Protein 8FK6 (pdb70)

Foldseek 3Di:
DQPPDDDFFKDFPPPDDTAHAFFWDDDPNDTDGHDFFGKHWDDDPVCVVPAAAWFDDWIFIATDDPRGGHGDPDTTRIHGDD/DDPPVPFDDDEDPDADDDADDPVQWDLDWDWHTPPHPATWIWTAGPVRRIGTHHCVDDNNVVNVVVSPPD

B-factor: mean 38.89, std 18.34, range [14.99, 100.19]

Sequence (152 aa):
ARCACPARHLNNTNGTVLKLLGCHAFCNGTLCTAPDGYPCYNLTAQQVRTLTTYPNTSCAVGVCMKGTCVKNGTMEQCFKTPQPVGINTSTTCCYRFINKKIPKQRLESYRRTTSSHCPREAVIFKTKLDKEICADPTQKWVQDFMKHLDKK

Nearest PDB structures (foldseek):
  8fk6-assembly1_A  TM=1.012E+00  e=9.701E-16  Amblyomma americanum
  8fk8-assembly1_A  TM=1.004E+00  e=1.865E-14  Amblyomma americanum
  8fj0-assembly1_A  TM=9.758E-01  e=1.865E-14  Amblyomma americanum
  8fj2-assembly2_A  TM=9.662E-01  e=4.448E-14  Amblyomma americanum
  7scv-assembly1_A  TM=9.801E-01  e=1.124E-13  Amblyomma americanum

Organism: Amblyomma americanum (NCBI:txid6943)

Radius of gyration: 16.33 Å; Cα contacts (8 Å, |Δi|>4): 342; chains: 2; bounding box: 42×46×35 Å

Secondary structure (DSSP, 8-state):
------EE-BEESSS---BEESSEEEETTEEEEPPTT-EEEE--HHHHHH--SS--SPEEEEEEETTEEEEEEEEE-EE---/---STTS--EE-SS---S---GGGEEEEEEEPPTTSSS--EEEEETTS-EEEE-TTSHHHHHHHHHHH--

GO terms:
  GO:1900137 negative regulation of chemokine activity (P, IDA)
  GO:0019956 chemokine binding (F, IDA)

InterPro domains:
  IPR045797 Evasins Class A [PF19429] (46-119)

Solvent-accessible surface area: 8407 Å² total; per-residue (Å²): 133,63,11,7,18,25,17,78,3,11,2,5,75,73,70,55,48,0,9,6,62,25,2,106,19,159,1,94,66,55,87,2,44,2,29,81,47,11,33,0,0,46,20,69,72,59,31,66,182,85,25,37,72,136,37,70,35,50,0,10,10,1,62,0,93,169,12,81,8,76,109,85,64,68,94,10,69,1,11,86,57,142,142,107,137,16,79,94,27,70,9,56,0,0,1,85,37,34,128,62,124,27,55,50,137,146,8,48,97,84,58,34,112,14,12,112,61,10,39,88,73,3,8,10,0,42,25,117,159,102,32,68,12,0,0,24,30,106,55,69,22,0,85,91,13,55,134,98,43,116,136,233

Structure (mmCIF, N/CA/C/O backbone):
data_8FK6
#
_entry.id   8FK6
#
_cell.length_a   72.301
_cell.length_b   72.301
_cell.length_c   67.275
_cell.angle_alpha   90.000
_cell.angle_beta   90.000
_cell.angle_gamma   90.000
#
_symmetry.space_group_name_H-M   'P 41 21 2'
#
loop_
_entity.id
_entity.type
_entity.pdbx_description
1 polymer 'Evasin P1243'
2 polymer 'C-C motif chemokine 7'
3 water water
#
loop_
_atom_site.group_PDB
_atom_site.id
_atom_site.type_symbol
_atom_site.label_atom_id
_atom_site.label_alt_id
_atom_site.label_comp_id
_atom_site.label_asym_id
_atom_site.label_entity_id
_atom_site.label_seq_id
_atom_site.pdbx_PDB_ins_code
_atom_site.Cartn_x
_atom_site.Cartn_y
_atom_site.Cartn_z
_atom_site.occupancy
_atom_site.B_iso_or_equiv
_atom_site.auth_seq_id
_atom_site.auth_comp_id
_atom_site.auth_asym_id
_atom_site.auth_atom_id
_atom_site.pdbx_PDB_model_num
ATOM 1 N N . ALA A 1 22 ? -47.97657 -9.12101 3.24063 1.000 89.62629 22 ALA A N 1
ATOM 2 C CA . ALA A 1 22 ? -47.09780 -9.01852 2.08000 1.000 88.26708 22 ALA A CA 1
ATOM 3 C C . ALA A 1 22 ? -46.26978 -10.28564 1.89561 1.000 78.23330 22 ALA A C 1
ATOM 4 O O . ALA A 1 22 ? -45.25874 -10.48378 2.57008 1.000 80.20240 22 ALA A O 1
ATOM 6 N N . ARG A 1 23 ? -46.70692 -11.14739 0.97619 1.000 77.32498 23 ARG A N 1
ATOM 7 C CA . ARG A 1 23 ? -45.95345 -12.34713 0.61383 1.000 62.54716 23 ARG A CA 1
ATOM 8 C C . ARG A 1 23 ? -44.72781 -11.89712 -0.17453 1.000 62.88311 23 ARG A C 1
ATOM 9 O O . ARG A 1 23 ? -44.68283 -11.94042 -1.40697 1.000 55.82626 23 ARG A O 1
ATOM 11 N N . CYS A 1 24 ? -43.72014 -11.43713 0.56238 1.000 39.47430 24 CYS A N 1
ATOM 12 C CA . CYS A 1 24 ? -42.50125 -10.87894 -0.00800 1.000 34.36734 24 CYS A CA 1
ATOM 13 C C . CYS A 1 24 ? -41.26861 -11.65126 0.44111 1.000 40.52659 24 CYS A C 1
ATOM 14 O O . CYS A 1 24 ? -40.21089 -11.07261 0.69691 1.000 50.10022 24 CYS A O 1
ATOM 17 N N . ALA A 1 25 ? -41.38319 -12.96995 0.53825 1.000 31.05492 25 ALA A N 1
ATOM 18 C CA . ALA A 1 25 ? -40.28032 -13.82028 0.97076 1.000 31.86322 25 ALA A CA 1
ATOM 19 C C . ALA A 1 25 ? -39.75858 -14.68191 -0.17498 1.000 32.13739 25 ALA A C 1
ATOM 20 O O . ALA A 1 25 ? -39.38568 -15.84121 0.01830 1.000 35.58929 25 ALA A O 1
ATOM 22 N N . CYS A 1 26 ? -39.73669 -14.12416 -1.39088 1.000 24.42106 26 CYS A N 1
ATOM 23 C CA . CYS A 1 26 ? -39.14635 -14.82704 -2.52476 1.000 21.98581 26 CYS A CA 1
ATOM 24 C C . CYS A 1 26 ? -37.64871 -14.55685 -2.57307 1.000 24.07513 26 CYS A C 1
ATOM 25 O O . CYS A 1 26 ? -37.21392 -13.43673 -2.29102 1.000 26.69559 26 CYS A O 1
ATOM 28 N N . PRO A 1 27 ? -36.84915 -15.54512 -2.96575 1.000 19.35554 27 PRO A N 1
ATOM 29 C CA . PRO A 1 27 ? -35.42880 -15.27889 -3.21205 1.000 20.03575 27 PRO A CA 1
ATOM 30 C C . PRO A 1 27 ? -35.26193 -14.33397 -4.39389 1.000 22.75753 27 PRO A C 1
ATOM 31 O O . PRO A 1 27 ? -36.12576 -14.22880 -5.26641 1.000 23.49538 27 PRO A O 1
ATOM 35 N N . ALA A 1 28 ? -34.12300 -13.64636 -4.42589 1.000 20.14665 28 ALA A N 1
ATOM 36 C CA . ALA A 1 28 ? -33.83354 -12.71543 -5.50744 1.000 18.98342 28 ALA A CA 1
ATOM 37 C C . ALA A 1 28 ? -32.35117 -12.75632 -5.82558 1.000 22.72881 28 ALA A C 1
ATOM 38 O O . ALA A 1 28 ? -31.52623 -12.92509 -4.92516 1.000 18.83780 28 ALA A O 1
ATOM 40 N N . ARG A 1 29 ? -32.02508 -12.60973 -7.10968 1.000 21.17770 29 ARG A N 1
ATOM 41 C CA . ARG A 1 29 ? -30.62945 -12.55793 -7.52653 1.000 22.26473 29 ARG A CA 1
ATOM 42 C C . ARG A 1 29 ? -29.98174 -11.27540 -7.02430 1.000 21.53881 29 ARG A C 1
ATOM 43 O O . ARG A 1 29 ? -30.54698 -10.18525 -7.16814 1.000 21.82849 29 ARG A O 1
ATOM 45 N N . HIS A 1 30 ? -28.80240 -11.41741 -6.42082 1.000 19.25882 30 HIS A N 1
ATOM 46 C CA . HIS A 1 30 ? -27.96849 -10.33586 -5.91144 1.000 18.36103 30 HIS A CA 1
ATOM 47 C C . HIS A 1 30 ? -26.72579 -10.21385 -6.78981 1.000 19.59549 30 HIS A C 1
ATOM 48 O O . HIS A 1 30 ? -26.43169 -11.08733 -7.60795 1.000 22.85942 30 HIS A O 1
ATOM 55 N N . LEU A 1 31 ? -25.98178 -9.12643 -6.60480 1.000 17.03488 31 LEU A N 1
ATOM 56 C CA . LEU A 1 31 ? -24.70519 -8.93736 -7.28232 1.000 16.82381 31 LEU A CA 1
ATOM 57 C C . LEU A 1 31 ? -23.55220 -9.31470 -6.36213 1.000 21.50417 31 LEU A C 1
ATOM 58 O O . LEU A 1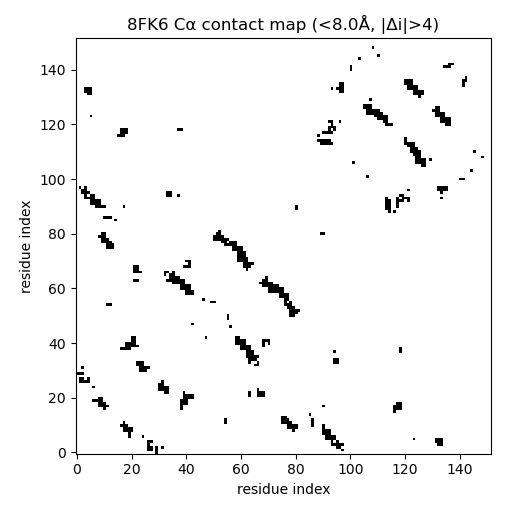 31 ? -23.59769 -9.06069 -5.15562 1.000 22.35584 31 LEU A O 1
ATOM 63 N N . ASN A 1 32 ? -22.50924 -9.89780 -6.94732 1.000 19.84265 32 ASN A N 1
ATOM 64 C CA . ASN A 1 32 ? -21.28429 -10.23182 -6.23885 1.000 20.51869 32 ASN A CA 1
ATOM 65 C C . ASN A 1 32 ? -20.25316 -9.12584 -6.45481 1.000 23.74144 32 ASN A C 1
ATOM 66 O O . ASN A 1 32 ? -20.49110 -8.13429 -7.14971 1.000 21.66115 32 ASN A O 1
ATOM 71 N N . ASN A 1 33 ? -19.08575 -9.30393 -5.84601 1.000 23.03066 33 ASN A N 1
ATOM 72 C CA . ASN A 1 33 ? -17.99661 -8.35631 -6.00432 1.000 23.89541 33 ASN A CA 1
ATOM 73 C C . ASN A 1 33 ? -16.67984 -9.09890 -5.83311 1.000 25.86485 33 ASN A C 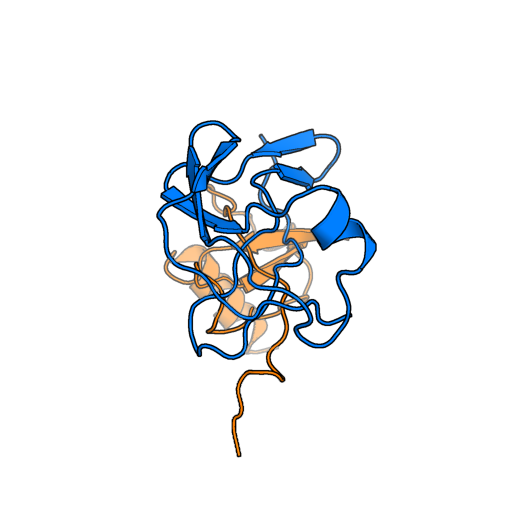1
ATOM 74 O O . ASN A 1 33 ? -16.64198 -10.22594 -5.33362 1.000 28.92846 33 ASN A O 1
ATOM 79 N N . THR A 1 34 ? -15.59507 -8.45975 -6.26693 1.000 26.84839 34 THR A N 1
ATOM 80 C CA . THR A 1 34 ? -14.25745 -8.99650 -6.05667 1.000 28.56901 34 THR A CA 1
ATOM 81 C C . THR A 1 34 ? -13.63851 -8.50796 -4.75559 1.000 30.10492 34 THR A C 1
ATOM 82 O O . THR A 1 34 ? -12.46622 -8.79290 -4.49106 1.000 36.31557 34 THR A O 1
ATOM 86 N N . ASN A 1 35 ? -14.40218 -7.79209 -3.93855 1.000 31.06872 35 ASN A N 1
ATOM 87 C CA . ASN A 1 35 ? -13.90662 -7.20419 -2.70431 1.000 32.76479 35 ASN A CA 1
ATOM 88 C C . ASN A 1 35 ? -14.03775 -8.13083 -1.50365 1.000 34.90322 35 ASN A C 1
ATOM 89 O O . ASN A 1 35 ? -13.57678 -7.77591 -0.41351 1.000 35.84202 35 ASN A O 1
ATOM 94 N N . GLY A 1 36 ? -14.65080 -9.29941 -1.66983 1.000 32.94908 36 GLY A N 1
ATOM 95 C CA . GLY A 1 36 ? -14.80628 -10.21242 -0.55651 1.000 37.40102 36 GLY A CA 1
ATOM 96 C C . GLY A 1 36 ? -15.83834 -9.80283 0.46794 1.000 32.13454 36 GLY A C 1
ATOM 97 O O . GLY A 1 36 ? -15.76717 -10.24832 1.61605 1.000 40.39095 36 GLY A O 1
ATOM 98 N N . THR A 1 37 ? -16.79520 -8.96621 0.09502 1.000 26.49365 37 THR A N 1
ATOM 99 C CA . THR A 1 37 ? -17.84161 -8.53279 1.00709 1.000 25.31571 37 THR A CA 1
ATOM 100 C C . THR A 1 37 ? -19.17227 -9.15560 0.60534 1.000 26.82777 37 THR A C 1
ATOM 101 O O . THR A 1 37 ? -19.28345 -9.85899 -0.40223 1.000 24.61481 37 THR A O 1
ATOM 105 N N . VAL A 1 38 ? -20.19776 -8.850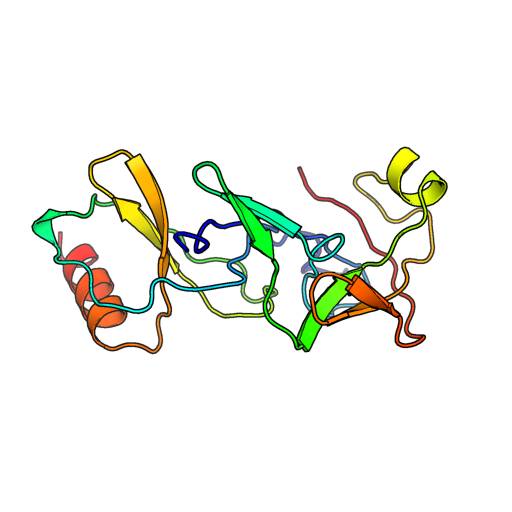82 1.40192 1.000 23.87642 38 VAL A N 1
ATOM 106 C CA . VAL A 1 38 ? -21.50221 -9.47875 1.23458 1.000 22.01696 38 VAL A CA 1
ATOM 107 C C . VAL A 1 38 ? -22.08802 -9.22241 -0.15867 1.000 23.77182 38 VAL A C 1
ATOM 108 O O . VAL A 1 38 ? -21.85361 -8.17744 -0.78056 1.000 23.55315 38 VAL A O 1
ATOM 112 N N . LEU A 1 39 ? -22.82839 -10.21227 -0.66943 1.000 19.25569 39 LEU A N 1
ATOM 113 C CA . LEU A 1 39 ? -23.66743 -9.99365 -1.84122 1.000 18.36755 39 LEU A CA 1
ATOM 114 C C . LEU A 1 39 ? -24.67993 -8.89396 -1.54864 1.000 18.80776 39 LEU A C 1
ATOM 115 O O . LEU A 1 39 ? -25.12371 -8.72152 -0.41171 1.000 21.44294 39 LEU A O 1
ATOM 120 N N . LYS A 1 40 ? -25.04464 -8.13034 -2.57897 1.000 17.41724 40 LYS A N 1
ATOM 121 C CA . LYS A 1 40 ? -25.90873 -6.97674 -2.36748 1.000 18.40828 40 LYS A CA 1
ATOM 122 C C . LYS A 1 40 ? -26.98558 -6.91483 -3.43981 1.000 19.76344 40 LYS A C 1
ATOM 123 O O . LYS A 1 40 ? -26.75275 -7.27821 -4.59360 1.000 17.70946 40 LYS A O 1
ATOM 129 N N . LEU A 1 41 ? -28.16854 -6.45444 -3.05271 1.000 15.87243 41 LEU A N 1
ATOM 130 C CA . LEU A 1 41 ? -29.24470 -6.33303 -4.02238 1.000 14.98794 41 LEU A CA 1
ATOM 131 C C . LEU A 1 41 ? -28.97476 -5.15095 -4.94007 1.000 16.35547 41 LEU A C 1
ATOM 132 O O . LEU A 1 41 ? -28.45570 -4.12133 -4.50729 1.000 17.32770 41 LEU A O 1
ATOM 137 N N . LEU A 1 42 ? -29.31004 -5.30530 -6.21911 1.000 17.10925 42 LEU A N 1
ATOM 138 C CA . LEU A 1 42 ? -29.25326 -4.18065 -7.15031 1.000 15.18898 42 LEU A CA 1
ATOM 139 C C . LEU A 1 42 ? -30.49778 -3.33117 -6.93046 1.000 17.62092 42 LEU A C 1
ATOM 140 O O . LEU A 1 42 ? -31.61010 -3.74298 -7.27839 1.000 17.92210 42 LEU A O 1
ATOM 145 N N . GLY A 1 43 ? -30.32338 -2.15488 -6.33468 1.000 18.49101 43 GLY A N 1
ATOM 146 C CA . GLY A 1 43 ? -31.49083 -1.42958 -5.87799 1.000 18.68852 43 GLY A CA 1
ATOM 147 C C . GLY A 1 43 ? -32.11553 -2.13060 -4.67987 1.000 18.49631 43 GLY A C 1
ATOM 148 O O . GLY A 1 43 ? -31.53834 -3.03229 -4.06576 1.000 16.85139 43 GLY A O 1
ATOM 149 N N . CYS A 1 44 ? -33.33434 -1.70157 -4.35423 1.000 19.39398 44 CYS A N 1
ATOM 150 C CA . CYS A 1 44 ? -33.99925 -2.17814 -3.14732 1.000 16.13828 44 CYS A CA 1
ATOM 151 C C . CYS A 1 44 ? -35.36265 -2.79803 -3.43007 1.000 20.67168 44 CYS A C 1
ATOM 152 O O . CYS A 1 44 ? -36.16689 -2.94474 -2.50311 1.000 20.14430 44 CYS A O 1
ATOM 155 N N . HIS A 1 45 ? -35.63322 -3.19236 -4.67623 1.000 19.19930 45 HIS A N 1
ATOM 156 C CA . HIS A 1 45 ? -36.93361 -3.73848 -5.04438 1.000 22.05008 45 HIS A CA 1
ATOM 157 C C . HIS A 1 45 ? -36.78608 -5.06952 -5.76319 1.000 21.87738 45 HIS A C 1
ATOM 158 O O . HIS A 1 45 ? -35.80983 -5.30844 -6.47897 1.000 20.19614 45 HIS A O 1
ATOM 165 N N . ALA A 1 46 ? -37.78879 -5.92462 -5.58144 1.000 19.28718 46 ALA A N 1
ATOM 166 C CA . ALA A 1 46 ? -37.81690 -7.22693 -6.22738 1.000 22.61730 46 ALA A CA 1
ATOM 167 C C . ALA A 1 46 ? -39.26468 -7.65914 -6.38714 1.000 24.75784 46 ALA A C 1
ATOM 168 O O . ALA A 1 46 ? -40.11229 -7.36297 -5.54190 1.000 28.05202 46 ALA A O 1
ATOM 170 N N . PHE A 1 47 ? -39.54048 -8.35582 -7.48489 1.000 24.65693 47 PHE A N 1
ATOM 171 C CA . PHE A 1 47 ? -40.88396 -8.83827 -7.76795 1.000 24.00200 47 PHE A CA 1
ATOM 172 C C . PHE A 1 47 ? -41.08099 -10.20688 -7.12911 1.000 28.32789 47 PHE A C 1
ATOM 173 O O . PHE A 1 47 ? -40.23838 -11.09741 -7.28236 1.000 30.33350 47 PHE A O 1
ATOM 181 N N . CYS A 1 48 ? -42.18761 -10.36624 -6.40430 1.000 25.31482 48 CYS A N 1
ATOM 182 C CA . CYS A 1 48 ? -42.46684 -11.60981 -5.69321 1.000 27.59337 48 CYS A CA 1
ATOM 183 C C . CYS A 1 48 ? -43.97079 -11.82325 -5.64844 1.000 26.79267 48 CYS A C 1
ATOM 184 O O . CYS A 1 48 ? -44.68681 -11.03463 -5.02441 1.000 29.17737 48 CYS A O 1
ATOM 187 N N . ASN A 1 49 ? -44.44082 -12.87858 -6.31363 1.000 25.55723 49 ASN A N 1
ATOM 188 C CA . ASN A 1 49 ? -45.81961 -13.35160 -6.18799 1.000 32.72980 49 ASN A CA 1
ATOM 189 C C . ASN A 1 49 ? -46.83239 -12.23390 -6.43480 1.000 34.40357 49 ASN A C 1
ATOM 190 O O . ASN A 1 49 ? -47.79485 -12.05574 -5.68579 1.000 33.20807 49 ASN A O 1
ATOM 195 N N . GLY A 1 50 ? -46.60561 -11.47003 -7.49999 1.000 32.18976 50 GLY A N 1
ATOM 196 C CA . GLY A 1 50 ? -47.53865 -10.42924 -7.88283 1.000 36.34657 50 GLY A CA 1
ATOM 197 C C . GLY A 1 50 ? -47.35469 -9.10028 -7.18644 1.000 35.88082 50 GLY A C 1
ATOM 198 O O . GLY A 1 50 ? -48.18141 -8.19864 -7.37562 1.000 40.13723 50 GLY A O 1
ATOM 199 N N . THR A 1 51 ? -46.30116 -8.94357 -6.39599 1.000 29.20208 51 THR A N 1
ATOM 200 C CA . THR A 1 51 ? -46.09738 -7.75069 -5.59143 1.000 32.63382 51 THR A CA 1
ATOM 201 C C . THR A 1 51 ? -44.72916 -7.15759 -5.87867 1.000 30.96699 51 THR A C 1
ATOM 202 O O . THR A 1 51 ? -43.74340 -7.88659 -6.01987 1.000 26.80310 51 THR A O 1
ATOM 206 N N . LEU A 1 52 ? -44.67287 -5.83200 -5.96630 1.000 30.79209 52 LEU A N 1
ATOM 207 C CA . LEU A 1 52 ? -43.39596 -5.12606 -6.01295 1.000 27.06315 52 LEU A CA 1
ATOM 208 C C . LEU A 1 52 ? -42.89613 -4.99216 -4.58004 1.000 31.82914 52 LEU A C 1
ATOM 209 O O . LEU A 1 52 ? -43.37323 -4.14811 -3.81829 1.000 42.53473 52 LEU A O 1
ATOM 211 N N . CYS A 1 53 ? -41.94773 -5.84211 -4.19836 1.000 22.25833 53 CYS A N 1
ATOM 212 C CA . CYS A 1 53 ? -41.49970 -5.91277 -2.81739 1.000 26.16239 53 CYS A CA 1
ATOM 213 C C . CYS A 1 53 ? -40.32065 -4.98107 -2.58362 1.000 23.83240 53 CYS A C 1
ATOM 214 O O . CYS A 1 53 ? -39.57392 -4.64579 -3.50625 1.000 22.29098 53 CYS A O 1
ATOM 217 N N . THR A 1 54 ? -40.16217 -4.56221 -1.33243 1.000 22.99698 54 THR A N 1
ATOM 218 C CA . THR A 1 54 ? -39.06642 -3.69662 -0.92663 1.000 21.19295 54 THR A CA 1
ATOM 219 C C . THR A 1 54 ? -38.20949 -4.43196 0.09433 1.000 22.81417 54 THR A C 1
ATOM 220 O O . THR A 1 54 ? -38.73935 -5.05969 1.01836 1.000 24.55667 54 THR A O 1
ATOM 224 N N . ALA A 1 55 ? -36.89266 -4.38074 -0.09251 1.000 19.23276 55 ALA A N 1
ATOM 225 C CA . ALA A 1 55 ? -35.98694 -4.96673 0.87964 1.000 21.61999 55 ALA A CA 1
ATOM 226 C C . ALA A 1 55 ? -36.09965 -4.21301 2.20443 1.000 17.42719 55 ALA A C 1
ATOM 227 O O . ALA A 1 55 ? -36.45403 -3.03084 2.22289 1.000 21.90011 55 ALA A O 1
ATOM 229 N N . PRO A 1 56 ? -35.82387 -4.87921 3.32690 1.000 19.14115 56 PRO A N 1
ATOM 230 C CA . PRO A 1 56 ? -35.94722 -4.21135 4.63040 1.000 22.65232 56 PRO A CA 1
ATOM 231 C C . PRO A 1 56 ? -34.96260 -3.06080 4.77027 1.000 22.08207 56 PRO A C 1
ATOM 232 O O . PRO A 1 56 ? -33.86610 -3.08166 4.20882 1.000 22.40363 56 PRO A O 1
ATOM 236 N N . ASP A 1 57 ? -35.36421 -2.04796 5.54181 1.000 21.04369 57 ASP A N 1
ATOM 237 C CA . ASP A 1 57 ? -34.45601 -0.95222 5.85615 1.000 21.23463 57 ASP A CA 1
ATOM 238 C C . ASP A 1 57 ? -33.17414 -1.49310 6.47927 1.000 20.42433 57 ASP A C 1
ATOM 239 O O . ASP A 1 57 ? -33.21021 -2.33844 7.37874 1.000 21.99691 57 ASP A O 1
ATOM 244 N N . GLY A 1 58 ? -32.03828 -1.00275 5.98994 1.000 21.03374 58 GLY A N 1
ATOM 245 C CA . GLY A 1 58 ? -30.74056 -1.45620 6.43952 1.000 23.37130 58 GLY A CA 1
ATOM 246 C C . GLY A 1 58 ? -30.07548 -2.44320 5.50564 1.000 19.15791 58 GLY A C 1
ATOM 247 O O . GLY A 1 58 ? -28.87540 -2.70029 5.65211 1.000 21.91991 58 GLY A O 1
ATOM 248 N N . TYR A 1 59 ? -30.81712 -2.97958 4.54430 1.000 18.59721 59 TYR A N 1
ATOM 249 C CA . TYR A 1 59 ? -30.32230 -4.07951 3.72455 1.000 21.08818 59 TYR A CA 1
ATOM 250 C C . TYR A 1 59 ? -29.22957 -3.59971 2.76937 1.000 19.45286 59 TYR A C 1
ATOM 251 O O . TYR A 1 59 ? -29.33496 -2.50797 2.20286 1.000 19.21276 59 TYR A O 1
ATOM 260 N N . PRO A 1 60 ? -28.17601 -4.39448 2.56451 1.000 18.68119 60 PRO A N 1
ATOM 261 C CA . PRO A 1 60 ? -27.08505 -3.97002 1.67261 1.000 19.61965 60 PRO A CA 1
ATOM 262 C C . PRO A 1 60 ? -27.51421 -3.95787 0.21150 1.000 19.43064 60 PRO A C 1
ATOM 263 O O . PRO A 1 60 ? -28.15551 -4.89490 -0.27469 1.000 17.92922 60 PRO A O 1
ATOM 267 N N . CYS A 1 61 ? -27.13365 -2.89450 -0.49995 1.000 20.06020 61 CYS A N 1
ATOM 268 C CA . CYS A 1 61 ? -27.52481 -2.75568 -1.89624 1.000 17.08621 61 CYS A CA 1
ATOM 269 C C . CYS A 1 61 ? -26.41550 -2.07894 -2.69342 1.000 16.79796 61 CYS A C 1
ATOM 270 O O . CYS A 1 61 ? -25.46004 -1.52610 -2.13983 1.000 19.24403 61 CYS A O 1
ATOM 273 N N . TYR A 1 62 ? -26.56148 -2.14154 -4.01444 1.000 20.13726 62 TYR A N 1
ATOM 274 C CA . TYR A 1 62 ? -25.79741 -1.32266 -4.94468 1.000 19.10186 62 TYR A CA 1
ATOM 275 C C . TYR A 1 62 ? -26.72272 -0.30883 -5.59847 1.000 19.83529 62 TYR A C 1
ATOM 276 O O . TYR A 1 62 ? -27.84500 -0.64357 -5.98936 1.000 19.43811 62 TYR A O 1
ATOM 285 N N . ASN A 1 63 ? -26.24473 0.92169 -5.72408 1.000 18.30101 63 ASN A N 1
ATOM 286 C CA . ASN A 1 63 ? -26.95578 1.97416 -6.44539 1.000 22.79138 63 ASN A CA 1
ATOM 287 C C . ASN A 1 63 ? -26.13839 2.27284 -7.69867 1.000 23.09963 63 ASN A C 1
ATOM 288 O O . ASN A 1 63 ? -25.14106 2.99250 -7.63663 1.000 22.33174 63 ASN A O 1
ATOM 293 N N . LEU A 1 64 ? -26.55570 1.71152 -8.83047 1.000 19.95910 64 LEU A N 1
ATOM 294 C CA . LEU A 1 64 ? -25.86208 1.89575 -10.09792 1.000 17.21366 64 LEU A CA 1
ATOM 295 C C . LEU A 1 64 ? -26.57833 2.93394 -10.94755 1.000 21.02645 64 LEU A C 1
ATOM 296 O O . LEU A 1 64 ? -27.80603 3.04276 -10.92125 1.000 22.89468 64 LEU A O 1
ATOM 301 N N . THR A 1 65 ? -25.80233 3.69148 -11.71597 1.000 21.77054 65 THR A N 1
ATOM 302 C CA . THR A 1 65 ? -26.42474 4.59862 -12.66561 1.000 24.22938 65 THR A CA 1
ATOM 303 C C . THR A 1 65 ? -27.04115 3.80729 -13.81373 1.000 21.95242 65 THR A C 1
ATOM 304 O O . THR A 1 65 ? -26.71393 2.63981 -14.04649 1.000 24.46029 65 THR A O 1
ATOM 308 N N . ALA A 1 66 ? -27.94597 4.46420 -14.54133 1.000 27.93494 66 ALA A N 1
ATOM 309 C CA . ALA A 1 66 ? -28.51380 3.85172 -15.73857 1.000 27.08836 66 ALA A CA 1
ATOM 310 C C . ALA A 1 66 ? -27.42278 3.35709 -16.68187 1.000 30.42685 66 ALA A C 1
ATOM 311 O O . ALA A 1 66 ? -27.50982 2.24508 -17.21521 1.000 29.66761 66 ALA A O 1
ATOM 313 N N . GLN A 1 67 ? -26.37449 4.16313 -16.88312 1.000 29.77690 67 GLN A N 1
ATOM 314 C CA . GLN A 1 67 ? -25.27908 3.75377 -17.75829 1.000 30.60979 67 GLN A CA 1
ATOM 315 C C . GLN A 1 67 ? -24.55274 2.52677 -17.21520 1.000 28.15151 67 GLN A C 1
ATOM 316 O O . GLN A 1 67 ? -24.18842 1.62584 -17.97988 1.000 31.12102 67 GLN A O 1
ATOM 318 N N . GLN A 1 68 ? -24.31869 2.47597 -15.90131 1.000 25.88937 68 GLN A N 1
ATOM 319 C CA . GLN A 1 68 ? -23.62736 1.32494 -15.33092 1.000 24.83320 68 GLN A CA 1
ATOM 320 C C . GLN A 1 68 ? -24.44851 0.05391 -15.49497 1.000 23.91676 68 GLN A C 1
ATOM 321 O O . GLN A 1 68 ? -23.89612 -1.01960 -15.76202 1.000 27.70559 68 GLN A O 1
ATOM 327 N N . VAL A 1 69 ? -25.76831 0.14912 -15.32732 1.000 24.38962 69 VAL A N 1
ATOM 328 C CA . VAL A 1 69 ? -26.60314 -1.03956 -15.48347 1.000 27.84886 69 VAL A CA 1
ATOM 329 C C . VAL A 1 69 ? -26.57130 -1.52670 -16.92753 1.000 25.74166 69 VAL A C 1
ATOM 330 O O . VAL A 1 69 ? -26.57040 -2.73626 -17.18819 1.000 28.57520 69 VAL A O 1
ATOM 334 N N . ARG A 1 70 ? -26.52619 -0.59821 -17.88800 1.000 26.28228 70 ARG A N 1
ATOM 335 C CA . ARG A 1 70 ? -26.57371 -0.98704 -19.29461 1.000 28.53221 70 ARG A CA 1
ATOM 336 C C . ARG A 1 70 ? -25.41204 -1.89714 -19.67190 1.000 34.34824 70 ARG A C 1
ATOM 337 O O . ARG A 1 70 ? -25.57067 -2.78296 -20.51947 1.000 37.60095 70 ARG A O 1
ATOM 345 N N . THR A 1 71 ? -24.24580 -1.70606 -19.05574 1.000 32.01533 71 THR A N 1
ATOM 346 C CA . THR A 1 71 ? -23.06110 -2.48564 -19.38717 1.000 34.95374 71 THR A CA 1
ATOM 347 C C . THR A 1 71 ? -22.67784 -3.49418 -18.31106 1.000 31.71800 71 THR A C 1
ATOM 348 O O . THR A 1 71 ? -21.63766 -4.14932 -18.44386 1.000 32.73768 71 THR A O 1
ATOM 352 N N . LEU A 1 72 ? -23.48253 -3.63587 -17.25863 1.000 30.78613 72 LEU A N 1
ATOM 353 C CA . LEU A 1 72 ? -23.23081 -4.63543 -16.22514 1.000 25.40703 72 LEU A CA 1
ATOM 354 C C . LEU A 1 72 ? -23.13655 -6.03166 -16.83517 1.000 35.50178 72 LEU A C 1
ATOM 355 O O . LEU A 1 72 ? -23.99457 -6.43536 -17.62670 1.000 30.98762 72 LEU A O 1
ATOM 360 N N . THR A 1 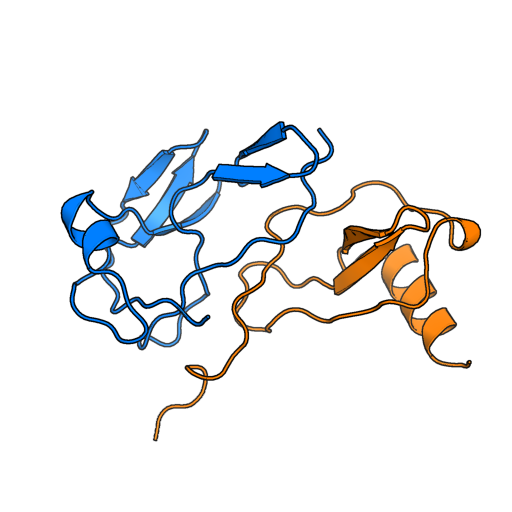73 ? -22.08919 -6.76715 -16.47735 1.000 29.48160 73 THR A N 1
ATOM 361 C CA . THR A 1 73 ? -21.86743 -8.08508 -17.06734 1.000 29.77936 73 THR A CA 1
ATOM 362 C C . THR A 1 73 ? -21.24377 -8.99711 -16.01165 1.000 30.42862 73 THR A C 1
ATOM 363 O O . THR A 1 73 ? -21.32421 -8.72144 -14.81022 1.000 28.19720 73 THR A O 1
ATOM 367 N N . THR A 1 74 ? -20.62564 -10.09246 -16.45979 1.000 32.93025 74 THR A N 1
ATOM 368 C CA . THR A 1 74 ? -20.17220 -11.15611 -15.56786 1.000 34.56059 74 THR A CA 1
ATOM 369 C C . THR A 1 74 ? -18.81055 -10.88975 -14.93687 1.000 40.85273 74 THR A C 1
ATOM 370 O O . THR A 1 74 ? -18.31397 -11.74510 -14.19470 1.000 36.96685 74 THR A O 1
ATOM 374 N N . TYR A 1 75 ? -18.19891 -9.74466 -15.21267 1.000 31.49118 75 TYR A N 1
ATOM 375 C CA . TYR A 1 75 ? -16.95539 -9.31475 -14.59354 1.000 33.40983 75 TYR A CA 1
ATOM 376 C C . TYR A 1 75 ? -17.07554 -7.82445 -14.32318 1.000 33.10460 75 TYR A C 1
ATOM 377 O O . TYR A 1 75 ? -17.83806 -7.13310 -15.00907 1.000 31.74609 75 TYR A O 1
ATOM 386 N N . PRO A 1 76 ? -16.35620 -7.30205 -13.32993 1.000 30.31738 76 PRO A N 1
ATOM 387 C CA . PRO A 1 76 ? -16.49217 -5.87315 -13.01210 1.000 31.40393 76 PRO A CA 1
ATOM 388 C C . PRO A 1 76 ? -15.90834 -5.00936 -14.11971 1.000 31.82385 76 PRO A C 1
ATOM 389 O O . PRO A 1 76 ? -14.80142 -5.25726 -14.60073 1.000 37.57196 76 PRO A O 1
ATOM 393 N N . ASN A 1 77 ? -16.67377 -3.99453 -14.53424 1.000 29.90339 77 ASN A N 1
ATOM 394 C CA . ASN A 1 77 ? -16.19833 -3.03725 -15.52731 1.000 32.40599 77 ASN A CA 1
ATOM 395 C C . ASN A 1 77 ? -16.51751 -1.60273 -15.12263 1.000 34.92974 77 ASN A C 1
ATOM 396 O O . ASN A 1 77 ? -16.44740 -0.69405 -15.95917 1.000 39.39707 77 ASN A O 1
ATOM 401 N N . THR A 1 78 ? -16.85793 -1.38657 -13.85588 1.000 30.44492 78 THR A N 1
ATOM 402 C CA . THR A 1 78 ? -17.17800 -0.06356 -13.34283 1.000 32.27401 78 THR A CA 1
ATOM 403 C C . THR A 1 78 ? -17.10061 -0.11923 -11.82422 1.000 33.94223 78 THR A C 1
ATOM 404 O O . THR A 1 78 ? -17.14593 -1.19566 -11.22230 1.000 36.35276 78 THR A O 1
ATOM 408 N N . SER A 1 79 ? -16.96157 1.05136 -11.21060 1.000 29.90271 79 SER A N 1
ATOM 409 C CA . SER A 1 79 ? -16.93162 1.15380 -9.75774 1.000 27.89065 79 SER A CA 1
ATOM 410 C C . SER A 1 79 ? -18.35765 1.31929 -9.24425 1.000 26.95674 79 SER A C 1
ATOM 411 O O . SER A 1 79 ? -19.02342 2.31128 -9.56314 1.000 27.52873 79 SER A O 1
ATOM 414 N N . CYS A 1 80 ? -18.81196 0.35607 -8.43952 1.000 24.30402 80 CYS A N 1
ATOM 415 C CA . CYS A 1 80 ? -20.20422 0.24996 -8.01459 1.000 22.40559 80 CYS A CA 1
ATOM 416 C C . CYS A 1 80 ? -20.39515 0.87674 -6.64000 1.000 22.41064 80 CYS A C 1
ATOM 417 O O . CYS A 1 80 ? -19.72638 0.48478 -5.67847 1.000 24.52281 80 CYS A O 1
ATOM 420 N N . ALA A 1 81 ? -21.34036 1.81217 -6.54080 1.000 24.82183 81 ALA A N 1
ATOM 421 C CA . ALA A 1 81 ? -21.61329 2.49522 -5.27862 1.000 22.28166 81 ALA A CA 1
ATOM 422 C C . ALA A 1 81 ? -22.40551 1.58434 -4.34481 1.000 20.99290 81 ALA A C 1
ATOM 423 O O . ALA A 1 81 ? -23.53043 1.18386 -4.66151 1.000 21.46930 81 ALA A O 1
ATOM 425 N N . VAL A 1 82 ? -21.81939 1.26836 -3.18925 1.000 22.97280 82 VAL A N 1
ATOM 426 C CA . VAL A 1 82 ? -22.53070 0.53610 -2.14987 1.000 21.18663 82 VAL A CA 1
A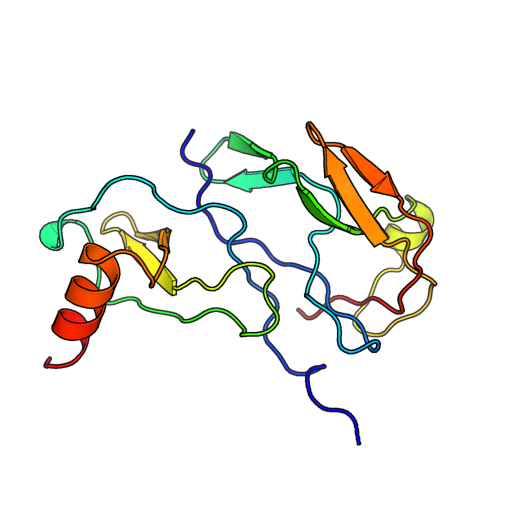TOM 427 C C . VAL A 1 82 ? -23.53902 1.46215 -1.47970 1.000 23.36031 82 VAL A C 1
ATOM 428 O O . VAL A 1 82 ? -23.31390 2.67172 -1.34656 1.000 23.76564 82 VAL A O 1
ATOM 432 N N . GLY A 1 83 ? -24.66044 0.89198 -1.04699 1.000 21.50470 83 GLY A N 1
ATOM 433 C CA . GLY A 1 83 ? -25.66227 1.65531 -0.33904 1.000 24.04813 83 GLY A CA 1
ATOM 434 C C . GLY A 1 83 ? -26.33938 0.82500 0.72926 1.000 24.87360 83 GLY A C 1
ATOM 435 O O . GLY A 1 83 ? -26.01509 -0.34460 0.94651 1.000 20.52065 83 GLY A O 1
ATOM 436 N N . VAL A 1 84 ? -27.29376 1.46100 1.40163 1.000 20.84616 84 VAL A N 1
ATOM 437 C CA . VAL A 1 84 ? -28.12187 0.83901 2.42652 1.000 21.23670 84 VAL A CA 1
ATOM 438 C C . VAL A 1 84 ? -29.57178 1.13903 2.07835 1.000 25.14182 84 VAL A C 1
ATOM 439 O O . VAL A 1 84 ? -29.92954 2.30565 1.88382 1.000 25.26686 84 VAL A O 1
ATOM 443 N N . CYS A 1 85 ? -30.40254 0.09878 1.99082 1.000 21.11737 85 CYS A N 1
ATOM 444 C CA . CYS A 1 85 ? -31.80170 0.30817 1.62440 1.000 19.60201 85 CYS A CA 1
ATOM 445 C C . CYS A 1 85 ? -32.52991 1.09215 2.70615 1.000 21.07158 85 CYS A C 1
ATOM 446 O O . CYS A 1 85 ? -32.45168 0.75311 3.88689 1.000 22.21601 85 CYS A O 1
ATOM 449 N N . MET A 1 86 ? -33.25154 2.13665 2.30387 1.000 21.38434 86 MET A N 1
ATOM 450 C CA . MET A 1 86 ? -34.12773 2.84583 3.22859 1.000 23.04564 86 MET A CA 1
ATOM 451 C C . MET A 1 86 ? -35.38943 3.25823 2.49029 1.000 23.09916 86 MET A C 1
ATOM 452 O O . MET A 1 86 ? -35.31939 4.06375 1.55988 1.000 23.75828 86 MET A O 1
ATOM 457 N N . LYS A 1 87 ? -36.52944 2.71860 2.92219 1.000 26.84004 87 LYS A N 1
ATOM 458 C CA . LYS A 1 87 ? -37.83609 2.94426 2.29623 1.000 29.13672 87 LYS A CA 1
ATOM 459 C C . LYS A 1 87 ? -37.74720 2.87721 0.77269 1.000 27.83196 87 LYS A C 1
ATOM 460 O O . LYS A 1 87 ? -38.29253 3.70923 0.04239 1.000 27.32808 87 LYS A O 1
ATOM 466 N N . GLY A 1 88 ? -37.04314 1.85289 0.29388 1.000 25.78583 88 GLY A N 1
ATOM 467 C CA . GLY A 1 88 ? -36.97982 1.55915 -1.12218 1.000 22.89870 88 GLY A CA 1
ATOM 468 C C . GLY A 1 88 ? -35.86235 2.22957 -1.88982 1.000 28.92525 88 GLY A C 1
ATOM 469 O O . GLY A 1 88 ? -35.65745 1.89434 -3.06316 1.000 25.60182 88 GLY A O 1
ATOM 470 N N . THR A 1 89 ? -35.13702 3.16107 -1.27983 1.000 20.93476 89 THR A N 1
ATOM 471 C CA . THR A 1 89 ? -34.03157 3.85330 -1.93117 1.000 21.18081 89 THR A CA 1
ATOM 472 C C . THR A 1 89 ? -32.70945 3.26759 -1.45524 1.000 25.55199 89 THR A C 1
ATOM 473 O O . THR A 1 89 ? -32.52267 3.04755 -0.25349 1.000 22.85846 89 THR A O 1
ATOM 477 N N . CYS A 1 90 ? -31.79508 3.01643 -2.39338 1.000 21.54861 90 CYS A N 1
ATOM 478 C CA . CYS A 1 90 ? -30.45616 2.54413 -2.04172 1.000 21.87953 90 CYS A CA 1
ATOM 479 C C . CYS A 1 90 ? -29.60953 3.77152 -1.73448 1.000 22.74497 90 CYS A C 1
ATOM 480 O O . CYS A 1 90 ? -29.10636 4.44108 -2.64074 1.000 24.28291 90 CYS A O 1
ATOM 483 N N . VAL A 1 91 ? -29.46540 4.07884 -0.44883 1.000 21.15350 91 VAL A N 1
ATOM 484 C CA . VAL A 1 91 ? -28.78647 5.29636 -0.01392 1.000 22.36783 91 VAL A CA 1
ATOM 485 C C . VAL A 1 91 ? -27.28147 5.04377 -0.03614 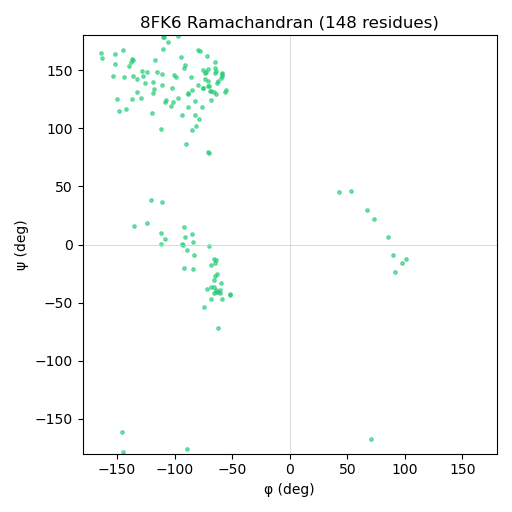1.000 23.38299 91 VAL A C 1
ATOM 486 O O . VAL A 1 91 ? -26.76232 4.27834 0.77669 1.000 25.42363 91 VAL A O 1
ATOM 490 N N . LYS A 1 92 ? -26.57540 5.70302 -0.95532 1.000 26.17697 92 LYS A N 1
ATOM 491 C CA . LYS A 1 92 ? -25.13944 5.48376 -1.08921 1.000 26.77268 92 LYS A CA 1
ATOM 492 C C . LYS A 1 92 ? -24.40357 5.88941 0.18195 1.000 31.71132 92 LYS A C 1
ATOM 493 O O . LYS A 1 92 ? -24.72594 6.90186 0.81398 1.000 32.95821 92 LYS A O 1
ATOM 499 N N . ASN A 1 93 ? -23.39796 5.09547 0.55459 1.000 29.40160 93 ASN A N 1
ATOM 500 C CA . ASN A 1 93 ? -22.61305 5.36857 1.75165 1.000 31.00304 93 ASN A CA 1
ATOM 501 C C . ASN A 1 93 ? -21.17208 5.76705 1.45885 1.000 33.41498 93 ASN A C 1
ATOM 502 O O . ASN A 1 93 ? -20.40984 6.00799 2.40090 1.000 40.87813 93 ASN A O 1
ATOM 507 N N . GLY A 1 94 ? -20.77280 5.83629 0.18838 1.000 30.78184 94 GLY A N 1
ATOM 508 C CA . GLY A 1 94 ? -19.43864 6.26132 -0.17864 1.000 32.39883 94 GLY A CA 1
ATOM 509 C C . GLY A 1 94 ? -18.45960 5.14156 -0.45945 1.000 34.23145 94 GLY A C 1
ATOM 510 O O . GLY A 1 94 ? -17.39934 5.40179 -1.03949 1.000 38.81189 94 GLY A O 1
ATOM 511 N N . THR A 1 95 ? -18.77172 3.91330 -0.05882 1.000 30.17345 95 THR A N 1
ATOM 512 C CA . THR A 1 95 ? -17.91524 2.77795 -0.36483 1.000 33.63870 95 THR A CA 1
ATOM 513 C C . THR A 1 95 ? -18.15465 2.32789 -1.80160 1.000 29.55244 95 THR A C 1
ATOM 514 O O . THR A 1 95 ? -19.29624 2.28022 -2.26588 1.000 28.10363 95 THR A O 1
ATOM 518 N N . MET A 1 96 ? -17.06885 2.02378 -2.51280 1.000 31.41510 96 MET A N 1
ATOM 519 C CA . MET A 1 96 ? -17.13346 1.59980 -3.90512 1.000 32.28665 96 MET A CA 1
ATOM 520 C C . MET A 1 96 ? -16.56236 0.19533 -4.04052 1.000 28.12154 96 MET A C 1
ATOM 521 O O . MET A 1 96 ? -15.55291 -0.13615 -3.41293 1.000 30.87696 96 MET A O 1
ATOM 526 N N . GLU A 1 97 ? -17.20551 -0.62981 -4.86687 1.000 26.36616 97 GLU A N 1
ATOM 527 C CA . GLU A 1 97 ? -16.81005 -2.02290 -5.01205 1.000 26.51191 97 GLU A CA 1
ATOM 528 C C . GLU A 1 97 ? -16.84061 -2.41529 -6.48132 1.000 26.59517 97 GLU A C 1
ATOM 529 O O . GLU A 1 97 ? -17.51905 -1.79426 -7.30251 1.000 28.78371 97 GLU A O 1
ATOM 535 N N . GLN A 1 98 ? -16.07973 -3.45739 -6.80420 1.000 29.26243 98 GLN A N 1
ATOM 536 C CA . GLN A 1 98 ? -16.02793 -3.99971 -8.15967 1.000 27.38421 98 GLN A CA 1
ATOM 537 C C . GLN A 1 98 ? -17.10283 -5.07063 -8.27041 1.000 25.86419 98 GLN A C 1
ATOM 538 O O . GLN A 1 98 ? -16.84963 -6.25441 -8.05755 1.000 26.57774 98 GLN A O 1
ATOM 544 N N . CYS A 1 99 ? -18.31748 -4.65380 -8.60675 1.000 24.12221 99 CYS A N 1
ATOM 545 C CA . CYS A 1 99 ? -19.44026 -5.57831 -8.61132 1.000 22.93648 99 CYS A CA 1
ATOM 546 C C . CYS A 1 99 ? -19.65898 -6.17231 -10.00222 1.000 26.76597 99 CYS A C 1
ATOM 547 O O . CYS A 1 99 ? -19.17159 -5.66252 -11.01656 1.000 24.55303 99 CYS A O 1
ATOM 550 N N . PHE A 1 100 ? -20.38549 -7.28569 -10.03085 1.000 23.17238 100 PHE A N 1
ATOM 551 C CA . PHE A 1 100 ? -20.65096 -8.00601 -11.26805 1.000 24.04077 100 PHE A CA 1
ATOM 552 C C . PHE A 1 100 ? -21.80923 -8.95868 -11.01540 1.000 23.59621 100 PHE A C 1
ATOM 553 O O . PHE A 1 100 ? -22.17014 -9.23064 -9.86667 1.000 23.40567 100 PHE A O 1
ATOM 561 N N . LYS A 1 101 ? -22.39639 -9.46002 -12.09826 1.000 24.34329 101 LYS A N 1
ATOM 562 C CA . LYS A 1 101 ? -23.51325 -10.38251 -11.97949 1.000 25.73115 101 LYS A CA 1
ATOM 563 C C . LYS A 1 101 ? -23.10081 -11.77425 -12.44096 1.000 28.54232 101 LYS A C 1
ATOM 564 O O . LYS A 1 101 ? -22.26704 -11.93359 -13.33572 1.000 33.87644 101 LYS A O 1
ATOM 570 N N . THR A 1 102 ? -23.67611 -12.78237 -11.79982 1.000 30.58483 102 THR A N 1
ATOM 571 C CA . THR A 1 102 ? -23.39277 -14.17827 -12.13331 1.000 29.79689 102 THR A CA 1
ATOM 572 C C . THR A 1 102 ? -24.68182 -14.84943 -12.57448 1.000 45.74811 102 THR A C 1
ATOM 573 O O . THR A 1 102 ? -25.59677 -15.02894 -11.74753 1.000 50.17540 102 THR A O 1
ATOM 577 N N . PRO A 1 103 ? -24.80401 -15.24325 -13.85046 1.000 65.52429 103 PRO A N 1
ATOM 578 C CA . PRO A 1 103 ? -26.01653 -15.81080 -14.45159 1.000 75.08331 103 PRO A CA 1
ATOM 579 C C . PRO A 1 103 ? -26.47681 -17.09623 -13.77318 1.000 7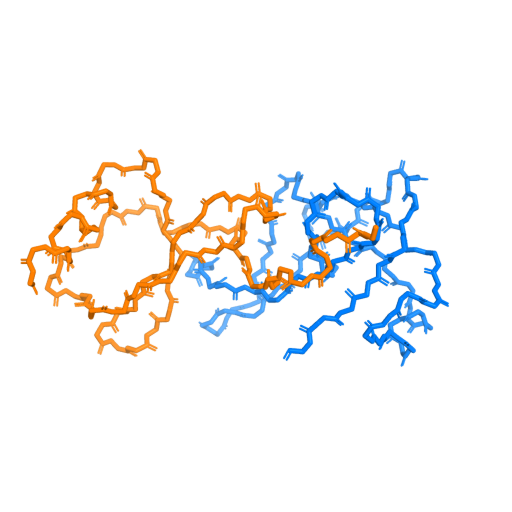0.96976 103 PRO A C 1
ATOM 580 O O . PRO A 1 103 ? -26.59211 -18.11216 -14.45760 1.000 76.82730 103 PRO A O 1
ATOM 584 N N . GLN B 2 1 ? -5.03612 -17.25025 -5.72400 1.000 86.98685 1 GLN B N 1
ATOM 585 C CA . GLN B 2 1 ? -6.22594 -17.11420 -6.55583 1.000 83.20985 1 GLN B CA 1
ATOM 586 C C . GLN B 2 1 ? -7.46908 -16.89637 -5.69875 1.000 85.40063 1 GLN B C 1
ATOM 587 O O . GLN B 2 1 ? -7.72148 -17.64956 -4.75827 1.0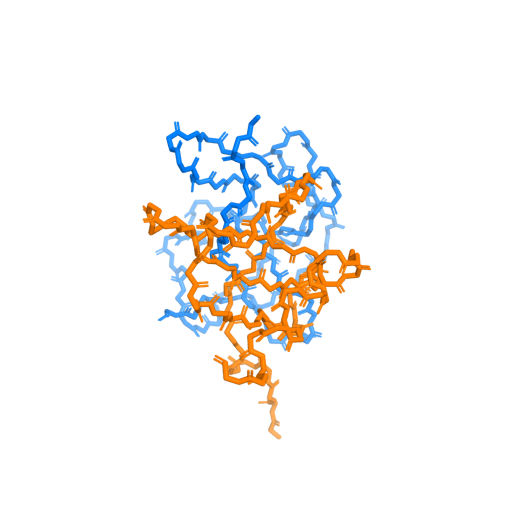00 76.14677 1 GLN B O 1
ATOM 589 N N . PRO B 2 2 ? -8.24724 -15.86637 -6.02330 1.000 89.88695 2 PRO B N 1
ATOM 590 C CA . PRO B 2 2 ? -9.43834 -15.56277 -5.22327 1.000 73.07509 2 PRO B CA 1
ATOM 591 C C . PRO B 2 2 ? -10.57510 -16.53345 -5.50099 1.000 85.68558 2 PRO B C 1
ATOM 592 O O . PRO B 2 2 ? -10.88095 -16.85766 -6.65117 1.000 81.62289 2 PRO B O 1
ATOM 596 N N . VAL B 2 3 ? -11.19945 -17.00470 -4.42375 1.000 69.01997 3 VAL B N 1
ATOM 597 C CA . VAL B 2 3 ? -12.42658 -17.78443 -4.52507 1.000 60.61852 3 VAL B CA 1
ATOM 598 C C . VAL B 2 3 ? -13.55674 -16.92365 -3.97837 1.000 56.63570 3 VAL B C 1
ATOM 599 O O . VAL B 2 3 ? -13.32770 -15.79687 -3.52580 1.000 69.87503 3 VAL B O 1
ATOM 603 N N . GLY B 2 4 ? -14.77868 -17.43938 -4.01275 1.000 53.50658 4 GLY B N 1
ATOM 604 C CA . GLY B 2 4 ? -15.93668 -16.66067 -3.64949 1.000 57.22557 4 GLY B CA 1
ATOM 605 C C . GLY B 2 4 ? -16.58754 -15.93917 -4.80743 1.000 52.56161 4 GLY B C 1
ATOM 606 O O . GLY B 2 4 ? -17.77662 -15.61304 -4.72718 1.000 45.59929 4 GLY B O 1
ATOM 607 N N . ILE B 2 5 ? -15.83746 -15.67237 -5.88027 1.000 51.11489 5 ILE B N 1
ATOM 608 C CA . ILE B 2 5 ? -16.45444 -15.24432 -7.12881 1.000 50.62645 5 ILE B CA 1
ATOM 609 C C . ILE B 2 5 ? -17.31646 -16.35375 -7.71520 1.000 60.71289 5 ILE B C 1
ATOM 610 O O . ILE B 2 5 ? -18.14547 -16.09368 -8.59496 1.000 50.74951 5 ILE B O 1
ATOM 615 N N . ASN B 2 6 ? -17.14732 -17.58710 -7.23850 1.000 59.47293 6 ASN B N 1
ATOM 616 C CA . ASN B 2 6 ? -17.89769 -18.73959 -7.71633 1.000 64.56404 6 ASN B CA 1
ATOM 617 C C . ASN B 2 6 ? -19.14371 -19.03372 -6.88800 1.000 56.06666 6 ASN B C 1
ATOM 618 O O . ASN B 2 6 ? -19.85766 -19.99275 -7.19599 1.000 48.84896 6 ASN B O 1
ATOM 620 N N . THR B 2 7 ? -19.42586 -18.24605 -5.85348 1.000 44.08814 7 THR B N 1
ATOM 621 C CA . THR B 2 7 ? -20.60245 -18.50088 -5.03296 1.000 47.21203 7 THR B CA 1
ATOM 622 C C . THR B 2 7 ? -21.87840 -18.15832 -5.80219 1.000 40.65520 7 THR B C 1
ATOM 623 O O . THR B 2 7 ? -21.88204 -17.31190 -6.70136 1.000 39.09955 7 THR B O 1
ATOM 627 N N . SER B 2 8 ? -22.96318 -18.85506 -5.46581 1.000 38.19131 8 SER B N 1
ATOM 628 C CA . SER B 2 8 ? -24.25409 -18.56319 -6.07694 1.000 40.28169 8 SER B CA 1
ATOM 629 C C . SER B 2 8 ? -24.82972 -17.28309 -5.48393 1.000 33.27625 8 SER B C 1
ATOM 630 O O . SER B 2 8 ? -24.57269 -16.93895 -4.32801 1.000 36.80049 8 SER B O 1
ATOM 633 N N . THR B 2 9 ? -25.61256 -16.56583 -6.28762 1.000 32.02626 9 THR B N 1
ATOM 634 C CA . THR B 2 9 ? -25.99319 -15.20344 -5.93487 1.000 30.16870 9 THR B CA 1
ATOM 635 C C . THR B 2 9 ? -27.47501 -15.04921 -5.61419 1.000 32.16412 9 THR B C 1
ATOM 636 O O . THR B 2 9 ? -27.95019 -13.91815 -5.47072 1.000 27.18676 9 THR B O 1
ATOM 640 N N . THR B 2 10 ? -28.21473 -16.14609 -5.48255 1.000 28.13995 10 THR B N 1
ATOM 641 C CA . THR B 2 10 ? -29.60606 -16.06500 -5.05234 1.000 26.15547 10 THR B CA 1
ATOM 642 C C . THR B 2 10 ? -29.67223 -15.96520 -3.53109 1.000 25.55923 10 THR B C 1
ATOM 643 O O . THR B 2 10 ? -29.13153 -16.82354 -2.82479 1.000 26.96487 10 THR B O 1
ATOM 647 N N . CYS B 2 11 ? -30.32178 -14.91423 -3.02249 1.000 19.88925 11 CYS B N 1
ATOM 648 C CA . CYS B 2 11 ? -30.37507 -14.66130 -1.58839 1.000 17.35358 11 CYS B CA 1
ATOM 649 C C . CYS B 2 11 ? -31.77907 -14.25850 -1.17180 1.000 16.11534 11 CYS B C 1
ATOM 650 O O . CYS B 2 11 ? -32.58172 -13.77629 -1.97545 1.000 20.36792 11 CYS B O 1
ATOM 653 N N . CYS B 2 12 ? -32.04519 -14.44000 0.11604 1.000 20.06492 12 CYS B N 1
ATOM 654 C CA . CYS B 2 12 ? -33.32137 -14.09527 0.72650 1.000 18.72493 12 CYS B CA 1
ATOM 655 C C . CYS B 2 12 ? -33.17117 -12.79303 1.49718 1.000 16.55246 12 CYS B C 1
ATOM 656 O O . CYS B 2 12 ? -32.39570 -12.72845 2.45617 1.000 21.33842 12 CYS B O 1
ATOM 659 N N . TYR B 2 13 ? -33.92587 -11.77050 1.10342 1.000 19.64957 13 TYR B N 1
ATOM 660 C CA . TYR B 2 13 ? -33.89356 -10.52497 1.86175 1.000 20.08052 13 TYR B CA 1
ATOM 661 C C . TYR B 2 13 ? -34.95669 -10.46377 2.95054 1.000 22.85312 13 TYR B C 1
ATOM 662 O O . TYR B 2 13 ? -34.81457 -9.67154 3.89158 1.000 24.71412 13 TYR B O 1
ATOM 671 N N . ARG B 2 14 ? -36.01179 -11.27537 2.84708 1.000 22.37594 14 ARG B N 1
ATOM 672 C CA . ARG B 2 14 ? -37.03194 -11.40780 3.88125 1.000 23.39981 14 ARG B CA 1
ATOM 673 C C . ARG B 2 14 ? -37.36384 -12.88189 4.05520 1.000 25.88867 14 ARG B C 1
ATOM 674 O O . ARG B 2 14 ? -37.11885 -13.69701 3.16223 1.000 25.69960 14 ARG B O 1
ATOM 682 N N . PHE B 2 15 ? -37.94574 -13.21500 5.20788 1.000 29.16318 15 PHE B N 1
ATOM 683 C CA . PHE B 2 15 ? -38.32632 -14.58275 5.53176 1.000 28.03405 15 PHE B CA 1
ATOM 684 C C . PHE B 2 15 ? -39.83344 -14.70131 5.70389 1.000 32.29812 15 PHE B C 1
ATOM 685 O O . PHE B 2 15 ? -40.53282 -13.72007 5.97057 1.000 34.37388 15 PHE B O 1
ATOM 693 N N . ILE B 2 16 ? -40.32255 -15.93309 5.56852 1.000 30.77761 16 ILE B N 1
ATOM 694 C CA . ILE B 2 16 ? -41.67132 -16.25894 6.01439 1.000 31.99199 16 ILE B CA 1
ATOM 695 C C . ILE B 2 16 ? -41.69677 -16.17680 7.53390 1.000 51.79575 16 ILE B C 1
ATOM 696 O O . ILE B 2 16 ? -40.89726 -16.82629 8.21755 1.000 49.06823 16 ILE B O 1
ATOM 701 N N . ASN B 2 17 ? -42.60997 -15.36798 8.06935 1.000 56.87853 17 ASN B N 1
ATOM 702 C CA . ASN B 2 17 ? -42.63074 -15.13479 9.50901 1.000 69.49080 17 ASN B CA 1
ATOM 703 C C . ASN B 2 17 ? -43.18702 -16.33963 10.26152 1.000 62.43108 17 ASN B C 1
ATOM 704 O O . ASN B 2 17 ? -42.54043 -16.86446 11.17569 1.000 65.97700 17 ASN B O 1
ATOM 709 N N . LYS B 2 18 ? -44.37553 -16.80074 9.88435 1.000 62.37155 18 LYS B N 1
ATOM 710 C CA . LYS B 2 18 ? -45.08606 -17.81645 10.64714 1.000 52.79870 18 LYS B CA 1
ATOM 711 C C . LYS B 2 18 ? -44.75002 -19.21730 10.15117 1.000 53.67028 18 LYS B C 1
ATOM 712 O O . LYS B 2 18 ? -44.42080 -19.42481 8.98037 1.000 55.94236 18 LYS B O 1
ATOM 714 N N . LYS B 2 19 ? -44.84448 -20.18175 11.06391 1.000 52.89851 19 LYS B N 1
ATOM 715 C CA . LYS B 2 19 ? -44.54988 -21.56880 10.73170 1.000 47.07811 19 LYS B CA 1
ATOM 716 C C . LYS B 2 19 ? -45.52091 -22.08929 9.67954 1.000 51.32597 19 LYS B C 1
ATOM 717 O O . LYS B 2 19 ? -46.72083 -21.80486 9.72115 1.000 59.82233 19 LYS B O 1
ATOM 723 N N . ILE B 2 20 ? -44.99508 -22.85338 8.73264 1.000 49.32196 20 ILE B N 1
ATOM 724 C CA . ILE B 2 20 ? -45.79076 -23.48784 7.68629 1.000 46.94640 20 ILE B CA 1
ATOM 725 C C . ILE B 2 20 ? -45.86076 -24.97909 7.98762 1.000 47.91160 20 ILE B C 1
ATOM 726 O O . ILE B 2 20 ? -44.81348 -25.62563 8.13392 1.000 45.47463 20 ILE B O 1
ATOM 731 N N . PRO B 2 21 ? -47.05342 -25.56248 8.10429 1.000 48.63506 21 PRO B N 1
ATOM 732 C CA . PRO B 2 21 ? -47.15193 -27.00076 8.37778 1.000 47.52442 21 PRO B CA 1
ATOM 733 C C . PRO B 2 21 ? -46.47015 -27.82414 7.29386 1.000 55.07869 21 PRO B C 1
ATOM 734 O O . PRO B 2 21 ? -46.49737 -27.47492 6.11233 1.000 46.52421 21 PRO B O 1
ATOM 738 N N . LYS B 2 22 ? -45.86294 -28.93858 7.71190 1.000 48.73852 22 LYS B N 1
ATOM 739 C CA . LYS B 2 22 ? -45.06793 -29.74406 6.78882 1.000 44.64114 22 LYS B CA 1
ATOM 740 C C . LYS B 2 22 ? -45.90933 -30.32165 5.65681 1.000 45.64687 22 LYS B C 1
ATOM 741 O O . LYS B 2 22 ? -45.37718 -30.61304 4.57943 1.000 52.41339 22 LYS B O 1
ATOM 743 N N . GLN B 2 23 ? -47.21610 -30.49632 5.87309 1.000 44.99588 23 GLN B N 1
ATOM 744 C CA . GLN B 2 23 ? -48.06723 -31.04945 4.82536 1.000 47.72384 23 GLN B CA 1
ATOM 745 C C . GLN B 2 23 ? -48.23533 -30.09332 3.65108 1.000 49.62638 23 GLN B C 1
ATOM 746 O O . GLN B 2 23 ? -48.64635 -30.52682 2.56917 1.000 50.75732 23 GLN B O 1
ATOM 752 N N . ARG B 2 24 ? -47.92929 -28.81198 3.83767 1.000 43.08909 24 ARG B N 1
ATOM 753 C CA . ARG B 2 24 ? -48.02763 -27.81929 2.77640 1.000 42.42793 24 ARG B CA 1
ATOM 754 C C . ARG B 2 24 ? -46.72412 -27.62949 2.01027 1.000 40.50303 24 ARG B C 1
ATOM 755 O O . ARG B 2 24 ? -46.68537 -26.81855 1.07888 1.000 40.06159 24 ARG B O 1
ATOM 763 N N . LEU B 2 25 ? -45.66339 -28.34899 2.36943 1.000 42.98418 25 LEU B N 1
ATOM 764 C CA . LEU B 2 25 ? -44.34847 -28.16210 1.77301 1.000 38.67135 25 LEU B CA 1
ATOM 765 C C . LEU B 2 25 ? -43.92177 -29.40300 0.99887 1.000 40.92422 25 LEU B C 1
ATOM 766 O O . LEU B 2 25 ? -44.27877 -30.53307 1.35103 1.000 43.03376 25 LEU B O 1
ATOM 771 N N . GLU B 2 26 ? -43.14589 -29.17702 -0.06000 1.000 40.74318 26 GLU B N 1
ATOM 772 C CA . GLU B 2 26 ? -42.54415 -30.24555 -0.84073 1.000 43.21014 26 GLU B CA 1
ATOM 773 C C . GLU B 2 26 ? -41.18132 -30.62010 -0.25603 1.000 44.50849 26 GLU B C 1
ATOM 774 O O . GLU B 2 26 ? -40.75609 -30.09924 0.77754 1.000 46.34879 26 GLU B O 1
ATOM 780 N N . SER B 2 27 ? -40.47920 -31.53106 -0.93616 1.000 48.29154 27 SER B N 1
ATOM 781 C CA . SER B 2 27 ? -39.16213 -31.99748 -0.50962 1.000 49.73099 27 SER B CA 1
ATOM 782 C C . SER B 2 27 ? -38.02350 -31.10120 -0.97855 1.000 64.24016 27 SER B C 1
ATOM 783 O O . SER B 2 27 ? -36.85644 -31.48227 -0.83197 1.000 65.66073 27 SER B O 1
ATOM 786 N N . TYR B 2 28 ? -38.32520 -29.93352 -1.53667 1.000 49.52238 28 TYR B N 1
ATOM 787 C CA . TYR B 2 28 ? -37.28933 -29.04424 -2.04193 1.000 46.28994 28 TYR B CA 1
ATOM 788 C C . TYR B 2 28 ? -36.58155 -28.35456 -0.88263 1.000 46.40028 28 TYR B C 1
ATOM 789 O O . TYR B 2 28 ? -37.22492 -27.86933 0.05370 1.000 52.02977 28 TYR B O 1
ATOM 798 N N . ARG B 2 29 ? -35.25466 -28.31750 -0.94331 1.000 57.59585 29 ARG B N 1
ATOM 799 C CA . ARG B 2 29 ? -34.46850 -27.60865 0.05614 1.000 42.29260 29 ARG B CA 1
ATOM 800 C C . ARG B 2 29 ? -33.19495 -27.11202 -0.60334 1.000 51.69715 29 ARG B C 1
ATOM 801 O O . ARG B 2 29 ? -32.45861 -27.90124 -1.20139 1.000 52.42728 29 ARG B O 1
ATOM 803 N N . ARG B 2 30 ? -32.94461 -25.80978 -0.50941 1.000 42.10271 30 ARG B N 1
ATOM 804 C CA . ARG B 2 30 ? -31.70689 -25.25739 -1.04778 1.000 42.90210 30 ARG B CA 1
ATOM 805 C C . ARG B 2 30 ? -31.13488 -24.25155 -0.06403 1.000 37.92110 30 ARG B C 1
ATOM 806 O O . ARG B 2 30 ? -31.82720 -23.31422 0.32878 1.000 38.67524 30 ARG B O 1
ATOM 808 N N . THR B 2 31 ? -29.88182 -24.43836 0.33687 1.000 39.41356 31 THR B N 1
ATOM 809 C CA . THR B 2 31 ? -29.23549 -23.46324 1.20578 1.000 37.96640 31 THR B CA 1
ATOM 810 C C . THR B 2 31 ? -28.64572 -22.33916 0.36133 1.000 36.24332 31 THR B C 1
ATOM 811 O O . THR B 2 31 ? -27.98469 -22.59482 -0.64954 1.000 41.77037 31 THR B O 1
ATOM 815 N N . THR B 2 32 ? -28.88517 -21.09578 0.76811 1.000 33.63335 32 THR B N 1
ATOM 816 C CA . THR B 2 32 ? -28.32725 -19.98508 0.01370 1.000 32.11694 32 THR B CA 1
ATOM 817 C C . THR B 2 32 ? -26.85793 -19.78064 0.38026 1.000 33.00886 32 THR B C 1
ATOM 818 O O . THR B 2 32 ? -26.34721 -20.33603 1.35705 1.000 34.55017 32 THR B O 1
ATOM 822 N N . SER B 2 33 ? -26.17570 -18.97316 -0.43013 1.000 32.25287 33 SER B N 1
ATOM 823 C CA . SER B 2 33 ? -24.74805 -18.74231 -0.24252 1.000 33.19066 33 SER B CA 1
ATOM 824 C C . SER B 2 33 ? -24.46519 -18.15433 1.13258 1.000 32.36768 33 SER B C 1
ATOM 825 O O . SER B 2 33 ? -25.23475 -17.34295 1.65120 1.000 30.30428 33 SER B O 1
ATOM 828 N N . SER B 2 34 ? -23.34660 -18.57032 1.72676 1.000 34.35334 34 SER B N 1
ATOM 829 C CA . SER B 2 34 ? -22.90128 -17.95239 2.96750 1.000 33.96967 34 SER B CA 1
ATOM 830 C C . SER B 2 34 ? -22.49772 -16.49803 2.77431 1.000 31.76935 34 SER B C 1
ATOM 831 O O . SER B 2 34 ? -22.30878 -15.78829 3.76721 1.000 35.70640 34 SER B O 1
ATOM 834 N N . HIS B 2 35 ? -22.35478 -16.04642 1.52763 1.000 30.88626 35 HIS B N 1
ATOM 835 C CA . HIS B 2 35 ? -22.07313 -14.64818 1.23399 1.000 28.87392 35 HIS B CA 1
ATOM 836 C C . HIS B 2 35 ? -23.32177 -13.78484 1.20961 1.000 28.72016 35 HIS B C 1
ATOM 837 O O . HIS B 2 35 ? -23.20143 -12.56071 1.09134 1.000 25.54495 35 HIS B O 1
ATOM 844 N N . CYS B 2 36 ? -24.50421 -14.38903 1.27367 1.000 26.36029 36 CYS B N 1
ATOM 845 C CA . CYS B 2 36 ? -25.72849 -13.61319 1.32500 1.000 24.94353 36 CYS B CA 1
ATOM 846 C C . CYS B 2 36 ? -25.77406 -12.80351 2.61719 1.000 23.96193 36 CYS B C 1
ATOM 847 O O . CYS B 2 36 ? -25.26858 -13.24613 3.65508 1.000 27.95690 36 CYS B O 1
ATOM 850 N N . PRO B 2 37 ? -26.38813 -11.62024 2.58355 1.000 23.02767 37 PRO B N 1
ATOM 851 C CA . PRO B 2 37 ? -26.58139 -10.85917 3.83009 1.000 25.76764 37 PRO B CA 1
ATOM 852 C C . PRO B 2 37 ? -27.23148 -11.66271 4.93821 1.000 30.81596 37 PRO B C 1
ATOM 853 O O . PRO B 2 37 ? -26.78180 -11.58943 6.08709 1.000 32.65483 37 PRO B O 1
ATOM 857 N N . ARG B 2 38 ? -28.25844 -12.45170 4.62921 1.000 23.07674 38 ARG B N 1
ATOM 858 C CA . ARG B 2 38 ? -29.00367 -13.19100 5.63790 1.000 28.18509 38 ARG B CA 1
ATOM 859 C C . ARG B 2 38 ? -28.89811 -14.68584 5.37275 1.000 30.83109 38 ARG B C 1
ATOM 860 O O . ARG B 2 38 ? -29.13277 -15.13852 4.24809 1.000 31.85345 38 ARG B O 1
ATOM 868 N N . GLU B 2 39 ? -28.54641 -15.44733 6.40645 1.000 27.53808 39 GLU B N 1
ATOM 869 C CA . GLU B 2 39 ? -28.55525 -16.90000 6.29144 1.000 29.34420 39 GLU B CA 1
ATOM 870 C C . GLU B 2 39 ? -29.97904 -17.38662 6.05504 1.000 28.99986 39 GLU B C 1
ATOM 871 O O . GLU B 2 39 ? -30.90464 -17.00972 6.77890 1.000 32.94672 39 GLU B O 1
ATOM 873 N N . ALA B 2 40 ? -30.16056 -18.22368 5.03507 1.000 30.99774 40 ALA B N 1
ATOM 874 C CA . ALA B 2 40 ? -31.50568 -18.62109 4.65192 1.000 28.95796 40 ALA B CA 1
ATOM 875 C C . ALA B 2 40 ? -31.48998 -20.00223 4.02451 1.000 30.69567 40 ALA B C 1
ATOM 876 O O . ALA B 2 40 ? -30.48091 -20.45259 3.47572 1.000 32.16114 40 ALA B O 1
ATOM 878 N N . VAL B 2 41 ? -32.63469 -20.66549 4.10672 1.000 32.42897 41 VAL B N 1
ATOM 879 C CA . VAL B 2 41 ? -32.88505 -21.85408 3.30888 1.000 32.02566 41 VAL B CA 1
ATOM 880 C C . VAL B 2 41 ? -34.15417 -21.61011 2.50779 1.000 30.16180 41 VAL B C 1
ATOM 881 O O . VAL B 2 41 ? -35.05641 -20.88763 2.93760 1.000 35.96470 41 VAL B O 1
ATOM 885 N N . ILE B 2 42 ? -34.21262 -22.19777 1.32197 1.000 29.58805 42 ILE B N 1
ATOM 886 C CA . ILE B 2 42 ? -35.35025 -22.04738 0.42829 1.000 28.03510 42 ILE B CA 1
ATOM 887 C C . ILE B 2 42 ? -36.10283 -23.36409 0.41786 1.000 30.59956 42 ILE B C 1
ATOM 888 O O . ILE B 2 42 ? -35.51837 -24.41982 0.12919 1.000 30.44536 42 ILE B O 1
ATOM 893 N N . PHE B 2 43 ? -37.38331 -23.29670 0.76633 1.000 27.98787 43 PHE B N 1
ATOM 894 C CA . PHE B 2 43 ? -38.30900 -24.41159 0.64670 1.000 31.69790 43 PHE B CA 1
ATOM 895 C C . PHE B 2 43 ? -39.24044 -24.14872 -0.52619 1.000 28.71630 43 PHE B C 1
ATOM 896 O O . PHE B 2 43 ? -39.22368 -23.07838 -1.13193 1.000 27.83046 43 PHE B O 1
ATOM 904 N N . LYS B 2 44 ? -40.07690 -25.13121 -0.83611 1.000 28.78007 44 LYS B N 1
ATOM 905 C CA . LYS B 2 44 ? -41.06500 -24.97130 -1.89392 1.000 28.80564 44 LYS B CA 1
ATOM 906 C C . LYS B 2 44 ? -42.40926 -25.45158 -1.37597 1.000 29.70547 44 LYS B C 1
ATOM 907 O O . LYS B 2 44 ? -42.49707 -26.53311 -0.78807 1.000 31.37730 44 LYS B O 1
ATOM 913 N N . THR B 2 45 ? -43.44764 -24.64365 -1.57509 1.000 27.91745 45 THR B N 1
ATOM 914 C CA . THR B 2 45 ? -44.77918 -25.06863 -1.17478 1.000 29.38221 45 THR B CA 1
ATOM 915 C C . THR B 2 45 ? -45.34881 -26.05315 -2.19067 1.000 28.54617 45 THR B C 1
ATOM 916 O O . THR B 2 45 ? -44.85058 -26.19363 -3.31078 1.000 31.15723 45 THR B O 1
ATOM 920 N N . LYS B 2 46 ? -46.43136 -26.72427 -1.78868 1.000 29.48005 46 LYS B N 1
ATOM 921 C CA . LYS B 2 46 ? -47.12534 -27.64856 -2.67544 1.000 30.65761 46 LYS B CA 1
ATOM 922 C C . LYS B 2 46 ? -47.73287 -26.95757 -3.88701 1.000 29.21679 46 LYS B C 1
ATOM 923 O O . LYS B 2 46 ? -48.14037 -27.64527 -4.82912 1.000 32.81953 46 LYS B O 1
ATOM 929 N N . LEU B 2 47 ? -47.81174 -25.62672 -3.88740 1.000 28.90988 47 LEU B N 1
ATOM 930 C CA . LEU B 2 47 ? -48.16928 -24.87468 -5.07955 1.000 28.05741 47 LEU B CA 1
ATOM 931 C C . LEU B 2 47 ? -46.94122 -24.45319 -5.87763 1.000 30.37034 47 LEU B C 1
ATOM 932 O O . LEU B 2 47 ? -47.04456 -23.57914 -6.74563 1.000 34.09526 47 LEU B O 1
ATOM 937 N N . ASP B 2 48 ? -45.78499 -25.06446 -5.59499 1.000 29.85577 48 ASP B N 1
ATOM 938 C CA . ASP B 2 48 ? -44.54745 -24.87345 -6.35310 1.000 29.65072 48 ASP B CA 1
ATOM 939 C C . ASP B 2 48 ? -43.98618 -23.46114 -6.20977 1.000 33.81345 48 ASP B C 1
ATOM 940 O O . ASP B 2 48 ? -43.31332 -22.95991 -7.11255 1.000 43.26665 48 ASP B O 1
ATOM 945 N N . LYS B 2 49 ? -44.23910 -22.81547 -5.07652 1.000 32.08615 49 LYS B N 1
ATOM 946 C CA . LYS B 2 49 ? -43.73099 -21.47794 -4.80100 1.000 29.84657 49 LYS B CA 1
ATOM 947 C C . LYS B 2 49 ? -42.51996 -21.58384 -3.88183 1.000 30.78272 49 LYS B C 1
ATOM 948 O O . LYS B 2 49 ? -42.62274 -22.13547 -2.78333 1.000 24.43478 49 LYS B O 1
ATOM 950 N N . GLU B 2 50 ? -41.38194 -21.05508 -4.32535 1.000 28.28848 50 GLU B N 1
ATOM 951 C CA . GLU B 2 50 ? -40.21364 -20.99043 -3.45664 1.000 27.26309 50 GLU B CA 1
ATOM 952 C C . GLU B 2 50 ? -40.43262 -19.95958 -2.35751 1.000 26.70408 50 GLU B C 1
ATOM 953 O O . GLU B 2 50 ? -40.92118 -18.85480 -2.61127 1.000 31.74501 50 GLU B O 1
ATOM 959 N N . ILE B 2 51 ? -40.05577 -20.32136 -1.13189 1.000 27.05462 51 ILE B N 1
ATOM 960 C CA . ILE B 2 51 ? -40.21316 -19.46023 0.03415 1.000 26.69703 51 ILE B CA 1
ATOM 961 C C . ILE B 2 51 ? -38.91633 -19.43853 0.82923 1.000 29.41520 51 ILE B C 1
ATOM 962 O O . ILE B 2 51 ? -38.24263 -20.46679 0.97960 1.000 27.89299 51 ILE B O 1
ATOM 967 N N . CYS B 2 52 ? -38.59360 -18.26286 1.36453 1.000 25.56620 52 CYS B N 1
ATOM 968 C CA . CYS B 2 52 ? -37.41203 -18.05508 2.19120 1.000 26.89452 52 CYS B CA 1
ATOM 969 C C . CYS B 2 52 ? -37.71723 -18.32826 3.65678 1.000 28.41751 52 CYS B C 1
ATOM 970 O O . CYS B 2 52 ? -38.67357 -17.77724 4.20934 1.000 29.06326 52 CYS B O 1
ATOM 973 N N . ALA B 2 53 ? -36.87888 -19.14886 4.29041 1.000 29.59940 53 ALA B N 1
ATOM 974 C CA . ALA B 2 53 ? -37.05271 -19.56355 5.67180 1.000 33.42759 53 ALA B CA 1
ATOM 975 C C . ALA B 2 53 ? -35.76791 -19.30082 6.43956 1.000 39.74660 53 ALA B C 1
ATOM 976 O O . ALA B 2 53 ? -34.66317 -19.44010 5.89535 1.000 32.87187 53 ALA B O 1
ATOM 978 N N . ASP B 2 54 ? -35.93202 -18.92515 7.71072 1.000 38.35011 54 ASP B N 1
ATOM 979 C CA . ASP B 2 54 ? -34.82156 -18.55505 8.57671 1.000 39.36386 54 ASP B CA 1
ATOM 980 C C . ASP B 2 54 ? -34.37362 -19.78049 9.36203 1.000 42.20443 54 ASP B C 1
ATOM 981 O O . ASP B 2 54 ? -35.11310 -20.24137 10.24507 1.000 45.16579 54 ASP B O 1
ATOM 986 N N . PRO B 2 55 ? -33.18099 -20.32873 9.10107 1.000 42.02967 55 PRO B N 1
ATOM 987 C CA . PRO B 2 55 ? -32.75938 -21.55765 9.79063 1.000 50.11953 55 PRO B CA 1
ATOM 988 C C . PRO B 2 55 ? -32.45581 -21.38360 11.27220 1.000 53.64186 55 PRO B C 1
ATOM 989 O O . PRO B 2 55 ? -32.11085 -22.37325 11.92771 1.000 52.58391 55 PRO B O 1
ATOM 993 N N . THR B 2 56 ? -32.56255 -20.17543 11.83030 1.000 49.55620 56 THR B N 1
ATOM 994 C CA . THR B 2 56 ? -32.45042 -20.02433 13.27666 1.000 49.73213 56 THR B CA 1
ATOM 995 C C . THR B 2 56 ? -33.76953 -20.29200 13.98851 1.000 62.79373 56 THR B C 1
ATOM 996 O O . THR B 2 56 ? -33.76141 -20.58102 15.19070 1.000 57.39400 56 THR B O 1
ATOM 1000 N N . GLN B 2 57 ? -34.89199 -20.20253 13.27781 1.000 53.30791 57 GLN B N 1
ATOM 1001 C CA . GLN B 2 57 ? -36.18462 -20.54163 13.85380 1.000 59.75313 57 GLN B CA 1
ATOM 1002 C C . GLN B 2 57 ? -36.31160 -22.05230 14.01450 1.000 68.30761 57 GLN B C 1
ATOM 1003 O O . GLN B 2 57 ? -35.76951 -22.83216 13.22594 1.000 49.83317 57 GLN B O 1
ATOM 1009 N N . LYS B 2 58 ? -37.05382 -22.46105 15.04736 1.000 74.91785 58 LYS B N 1
ATOM 1010 C CA . LYS B 2 58 ? -37.08210 -23.86977 15.43075 1.000 70.23351 58 LYS B CA 1
ATOM 1011 C C . LYS B 2 58 ? -37.84955 -24.71943 14.42277 1.000 66.89311 58 LYS B C 1
ATOM 1012 O O . LYS B 2 58 ? -37.45529 -25.85684 14.14135 1.000 67.95605 58 LYS B O 1
ATOM 1014 N N . TRP B 2 59 ? -38.94913 -24.19804 13.87271 1.000 70.35392 59 TRP B N 1
ATOM 1015 C CA . TRP B 2 59 ? -39.72558 -24.99879 12.92988 1.000 68.89852 59 TRP B CA 1
ATOM 1016 C C . TRP B 2 59 ? -38.94160 -25.27776 11.65248 1.000 70.02809 59 TRP B C 1
ATOM 1017 O O . TRP B 2 59 ? -39.10362 -26.34426 11.04632 1.000 66.43509 59 TRP B O 1
ATOM 1028 N N . VAL B 2 60 ? -38.05911 -24.35871 11.25645 1.000 65.46465 60 VAL B N 1
ATOM 1029 C CA . VAL B 2 60 ? -37.24398 -24.56541 10.06249 1.000 65.74975 60 VAL B CA 1
ATOM 1030 C C . VAL B 2 60 ? -36.23635 -25.68692 10.29059 1.000 67.34917 60 VAL B C 1
ATOM 1031 O O . VAL B 2 60 ? -36.05974 -26.57166 9.44137 1.000 67.95605 60 VAL B O 1
ATOM 1035 N N . GLN B 2 61 ? -35.54398 -25.65262 11.43289 1.000 68.15281 61 GLN B N 1
ATOM 1036 C CA . GLN B 2 61 ? -34.62757 -26.73418 11.77778 1.000 69.84033 61 GLN B CA 1
ATOM 1037 C C . GLN B 2 61 ? -35.36782 -28.06078 11.88641 1.000 70.54187 61 GLN B C 1
ATOM 1038 O O . GLN B 2 61 ? -34.86166 -29.10214 11.44982 1.000 71.76293 61 GLN B O 1
ATOM 1044 N N . ASP B 2 62 ? -36.57497 -28.03708 12.45718 1.000 69.88893 62 ASP B N 1
ATOM 1045 C CA . ASP B 2 62 ? -37.39378 -29.24293 12.53284 1.000 70.56834 62 ASP B CA 1
ATOM 1046 C C . ASP B 2 62 ? -37.67180 -29.80563 11.14575 1.000 75.51355 62 ASP B C 1
ATOM 1047 O O . ASP B 2 62 ? -37.53549 -31.01275 10.91192 1.000 71.84423 62 ASP B O 1
ATOM 1052 N N . PHE B 2 63 ? -38.07244 -28.94211 10.20975 1.000 69.16827 63 PHE B N 1
ATOM 1053 C CA . PHE B 2 63 ? -38.42174 -29.42923 8.88060 1.000 69.10317 63 PHE B CA 1
ATOM 1054 C C . PHE B 2 63 ? -37.19549 -29.94369 8.13834 1.000 70.11595 63 PHE B C 1
ATOM 1055 O O . PHE B 2 63 ? -37.28279 -30.92823 7.39780 1.000 70.92657 63 PHE B O 1
ATOM 1063 N N . MET B 2 64 ? -36.04151 -29.29892 8.32235 1.000 70.20432 64 MET B N 1
ATOM 1064 C CA . MET B 2 64 ? -34.82852 -29.80708 7.68590 1.000 71.34362 64 MET B CA 1
ATOM 1065 C C . MET B 2 64 ? -34.43425 -31.16525 8.26054 1.000 73.23035 64 MET B C 1
ATOM 1066 O O . MET B 2 64 ? -34.04792 -32.07742 7.51349 1.000 74.31137 64 MET B O 1
ATOM 1071 N N . LYS B 2 65 ? -34.54575 -31.32431 9.58339 1.000 73.72388 65 LYS B N 1
ATOM 1072 C CA . LYS B 2 65 ? -34.28114 -32.62146 10.19914 1.000 82.18737 65 LYS B CA 1
ATOM 1073 C C . LYS B 2 65 ? -35.22790 -33.68802 9.66389 1.000 81.35415 65 LYS B C 1
ATOM 1074 O O . LYS B 2 65 ? -34.81288 -34.82315 9.40174 1.000 93.13517 65 LYS B O 1
ATOM 1080 N N . HIS B 2 66 ? -36.50646 -33.34044 9.49725 1.000 78.28644 66 HIS B N 1
ATOM 1081 C CA . HIS B 2 66 ? -37.46146 -34.27872 8.91493 1.000 78.32179 66 HIS B CA 1
ATOM 1082 C C . HIS B 2 66 ? -37.07788 -34.63857 7.48503 1.000 75.52501 66 HIS B C 1
ATOM 1083 O O . HIS B 2 66 ? -37.17978 -35.80169 7.07823 1.000 78.30562 66 HIS B O 1
ATOM 1090 N N . LEU B 2 67 ? -36.63634 -33.64847 6.70748 1.000 74.29068 67 LEU B N 1
ATOM 1091 C CA . LEU B 2 67 ? -36.23171 -33.90049 5.32900 1.000 74.50306 67 LEU B CA 1
ATOM 1092 C C . LEU B 2 67 ? -35.00893 -34.80368 5.25985 1.000 84.05894 67 LEU B C 1
ATOM 1093 O O . LEU B 2 67 ? -34.80957 -35.50280 4.25850 1.000 78.00448 67 LEU B O 1
ATOM 1098 N N . ASP B 2 68 ? -34.17523 -34.79322 6.30008 1.000 80.81754 68 ASP B N 1
ATOM 1099 C CA . ASP B 2 68 ? -32.99054 -35.64502 6.31609 1.000 89.47470 68 ASP B CA 1
ATOM 1100 C C . ASP B 2 68 ? -33.34944 -37.12914 6.27127 1.000 97.78368 68 ASP B C 1
ATOM 1101 O O . ASP B 2 68 ? -33.14768 -37.79128 5.24646 1.000 92.88028 68 ASP B O 1
ATOM 1106 N N . LYS B 2 69 ? -33.89313 -37.65604 7.37048 1.000 94.69398 69 LYS B N 1
ATOM 1107 C CA . LYS B 2 69 ? -34.18141 -39.08532 7.50767 1.000 90.74207 69 LYS B CA 1
ATOM 1108 C C . LYS B 2 69 ? -35.34793 -39.46435 6.59827 1.000 91.58714 69 LYS B C 1
ATOM 1109 O O . LYS B 2 69 ? -36.49005 -39.63522 7.03293 1.000 99.90546 69 LYS B O 1
ATOM 1115 N N . LYS B 2 70 ? -35.03725 -39.61413 5.31145 1.000 92.39888 70 LYS B N 1
ATOM 1116 C CA . LYS B 2 70 ? -36.01506 -39.97415 4.28637 1.000 82.90379 70 LYS B CA 1
ATOM 1117 C C . LYS B 2 70 ? -37.21815 -39.03800 4.29470 1.000 85.62481 70 LYS B C 1
ATOM 1118 O O . LYS B 2 70 ? -37.73602 -38.66744 3.24036 1.000 81.23880 70 LYS B O 1
#